Protein AF-A0A538GRZ5-F1 (afdb_monomer_lite)

Foldseek 3Di:
DLLLVQLVVLLVLLVCLQVCLVVVVDAPQQAFPPDGSVNSNVSSVVSNVVSVCSVVVVDDLVRLLVVLQVLLVVLVCRLVPDDRHDPVSNVSSVVSNVSSNVSSVVSVVVVVD

Radius of gyration: 14.18 Å; chains: 1; bounding box: 36×20×41 Å

pLDDT: mean 96.51, std 2.85, range [76.69, 98.62]

Sequence (113 aa):
MLLKLDAAFEIVLGAALVVTSAAGALDGADFPRPVGTVVLLVAGVALVLLGVAIWAGLIGIRQLAVGNAVSAIAGIVWLAGASGFSGAGVAVVAVAVVGLAGLAAAQAATLRA

Secondary structure (DSSP, 8-state):
-HHHHHHHHHHHHHHHHHHHHHTTSS-TTSS-TT--HHHHHHHHHHHHHHHHHHHTT-S-HHHHHHHHHHHHHHHHHHHHH-----HHHHHHHHHHHHHHHHHHHHHHHHTT-

Structure (mmCIF, N/CA/C/O backbone):
data_AF-A0A538GRZ5-F1
#
_entry.id   AF-A0A538GRZ5-F1
#
loop_
_atom_site.group_PDB
_atom_site.id
_atom_site.type_symbol
_atom_site.label_atom_id
_atom_site.label_alt_id
_atom_site.label_comp_id
_atom_site.label_asym_id
_atom_site.label_entity_id
_atom_site.label_seq_id
_atom_site.pdbx_PDB_ins_code
_atom_site.Cartn_x
_atom_site.Cartn_y
_atom_site.Cartn_z
_atom_site.occupancy
_atom_site.B_iso_or_equiv
_atom_site.auth_seq_id
_atom_site.auth_comp_id
_atom_site.auth_asym_id
_atom_site.auth_atom_id
_atom_site.pdbx_PDB_model_num
ATOM 1 N N . MET A 1 1 ? -15.594 6.205 9.730 1.00 84.88 1 MET A N 1
ATOM 2 C CA . MET A 1 1 ? -15.081 6.912 8.533 1.00 84.88 1 MET A CA 1
ATOM 3 C C . MET A 1 1 ? -13.635 6.532 8.228 1.00 84.88 1 MET A C 1
ATOM 5 O O . MET A 1 1 ? -13.389 6.102 7.112 1.00 84.88 1 MET A O 1
ATOM 9 N N . LEU A 1 2 ? -12.719 6.587 9.205 1.00 92.00 2 LEU A N 1
ATOM 10 C CA . LEU A 1 2 ? -11.298 6.252 9.007 1.00 92.00 2 LEU A CA 1
ATOM 11 C C . LEU A 1 2 ? -11.036 4.857 8.417 1.00 92.00 2 LEU A C 1
ATOM 13 O O . LEU A 1 2 ? -10.193 4.751 7.542 1.00 92.00 2 LEU A O 1
ATOM 17 N N . LEU A 1 3 ? -11.790 3.818 8.803 1.00 93.50 3 LEU A N 1
ATOM 18 C CA . LEU A 1 3 ? -11.630 2.487 8.189 1.00 93.50 3 LEU A CA 1
ATOM 19 C C . LEU A 1 3 ? -11.910 2.492 6.679 1.00 93.50 3 LEU A C 1
ATOM 21 O O . LEU A 1 3 ? -11.215 1.830 5.926 1.00 93.50 3 LEU A O 1
ATOM 25 N N . LYS A 1 4 ? -12.917 3.247 6.220 1.00 95.75 4 LYS A N 1
ATOM 26 C CA . LYS A 1 4 ? -13.230 3.336 4.784 1.00 95.75 4 LYS A CA 1
ATOM 27 C C . LYS A 1 4 ? -12.190 4.153 4.025 1.00 95.75 4 LYS A C 1
ATOM 29 O O . LYS A 1 4 ? -11.939 3.869 2.863 1.00 95.75 4 LYS A O 1
ATOM 34 N N . LEU A 1 5 ? -11.611 5.165 4.673 1.00 96.75 5 LEU A N 1
ATOM 35 C CA . LEU A 1 5 ? -10.514 5.939 4.096 1.00 96.75 5 LEU A CA 1
ATOM 36 C C . LEU A 1 5 ? -9.261 5.074 3.938 1.00 96.75 5 LEU A C 1
ATOM 38 O O . LEU A 1 5 ? -8.643 5.104 2.884 1.00 96.75 5 LEU A O 1
ATOM 42 N N . ASP A 1 6 ? -8.943 4.283 4.960 1.00 97.25 6 ASP A N 1
ATOM 43 C CA . ASP A 1 6 ? -7.856 3.306 4.931 1.00 97.25 6 ASP A CA 1
ATOM 44 C C . ASP A 1 6 ? -8.077 2.275 3.814 1.00 97.25 6 ASP A C 1
ATOM 46 O O . ASP A 1 6 ? -7.283 2.157 2.890 1.00 97.25 6 ASP A O 1
ATOM 50 N N . ALA A 1 7 ? -9.262 1.661 3.780 1.00 97.88 7 ALA A N 1
ATOM 51 C CA . ALA A 1 7 ? -9.647 0.752 2.707 1.00 97.88 7 ALA A CA 1
ATOM 52 C C . ALA A 1 7 ? -9.520 1.374 1.304 1.00 97.88 7 ALA A C 1
ATOM 54 O O . ALA A 1 7 ? -9.029 0.725 0.384 1.00 97.88 7 ALA A O 1
ATOM 55 N N . ALA A 1 8 ? -9.958 2.625 1.126 1.00 98.06 8 ALA A N 1
ATOM 56 C CA . ALA A 1 8 ? -9.827 3.333 -0.145 1.00 98.06 8 ALA A CA 1
ATOM 57 C C . ALA A 1 8 ? -8.360 3.563 -0.518 1.00 98.06 8 ALA A C 1
ATOM 59 O O . ALA A 1 8 ? -7.997 3.383 -1.677 1.00 98.06 8 ALA A O 1
ATOM 60 N N . PHE A 1 9 ? -7.528 3.949 0.450 1.00 98.25 9 PHE A N 1
ATOM 61 C CA . PHE A 1 9 ? -6.101 4.150 0.245 1.00 98.25 9 PHE A CA 1
ATOM 62 C C . PHE A 1 9 ? -5.422 2.858 -0.219 1.00 98.25 9 PHE A C 1
ATOM 64 O O . PHE A 1 9 ? -4.757 2.869 -1.253 1.00 98.25 9 PHE A O 1
ATOM 71 N N . GLU A 1 10 ? -5.675 1.742 0.468 1.00 98.12 10 GLU A N 1
ATOM 72 C CA . GLU A 1 10 ? -5.128 0.428 0.114 1.00 98.12 10 GLU A CA 1
ATOM 73 C C . GLU A 1 10 ? -5.579 -0.039 -1.276 1.00 9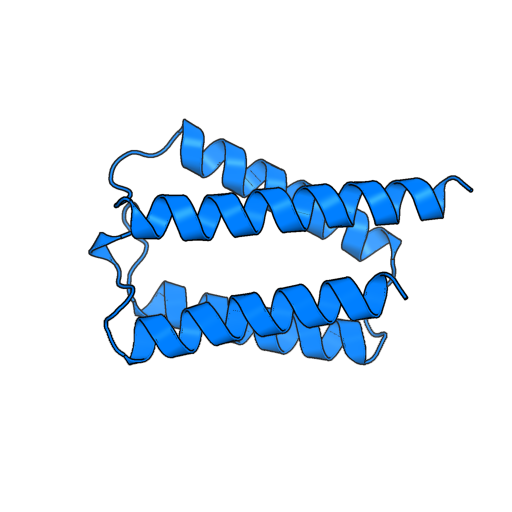8.12 10 GLU A C 1
ATOM 75 O O . GLU A 1 10 ? -4.768 -0.491 -2.086 1.00 98.12 10 GLU A O 1
ATOM 80 N N . ILE A 1 11 ? -6.864 0.142 -1.609 1.00 98.50 11 ILE A N 1
ATOM 81 C CA . ILE A 1 11 ? -7.394 -0.190 -2.940 1.00 98.50 11 ILE A CA 1
ATOM 82 C C . ILE A 1 11 ? -6.736 0.667 -4.020 1.00 98.50 11 ILE A C 1
ATOM 84 O O . ILE A 1 11 ? -6.343 0.136 -5.056 1.00 98.50 11 ILE A O 1
ATOM 88 N N . VAL A 1 12 ? -6.621 1.980 -3.809 1.00 98.50 12 VAL A N 1
ATOM 89 C CA . VAL A 1 12 ? -6.047 2.898 -4.801 1.00 98.50 12 VAL A CA 1
ATOM 90 C C . VAL A 1 12 ? -4.562 2.620 -5.000 1.00 98.50 12 VAL A C 1
ATOM 92 O O . VAL A 1 12 ? -4.122 2.512 -6.143 1.00 98.50 12 VAL A O 1
ATOM 95 N N . LEU A 1 13 ? -3.797 2.462 -3.918 1.00 97.94 13 LEU A N 1
ATOM 96 C CA . LEU A 1 13 ? -2.375 2.137 -3.989 1.00 97.94 13 LEU A CA 1
ATOM 97 C C . LEU A 1 13 ? -2.161 0.776 -4.663 1.00 97.94 13 LEU A C 1
ATOM 99 O O . LEU A 1 13 ? -1.346 0.659 -5.578 1.00 97.94 13 LEU A O 1
ATOM 103 N N . GLY A 1 14 ? -2.936 -0.233 -4.262 1.00 98.31 14 GLY A N 1
ATOM 104 C CA . GLY A 1 14 ? -2.881 -1.568 -4.841 1.00 98.31 14 GLY A CA 1
ATOM 105 C C . GLY A 1 14 ? -3.227 -1.590 -6.328 1.00 98.31 14 GLY A C 1
ATOM 106 O O . GLY A 1 14 ? -2.484 -2.152 -7.132 1.00 98.31 14 GLY A O 1
ATOM 107 N N . ALA A 1 15 ? -4.312 -0.921 -6.722 1.00 98.44 15 ALA A N 1
ATOM 108 C CA . ALA A 1 15 ? -4.713 -0.805 -8.120 1.00 98.44 15 ALA A CA 1
ATOM 109 C C . ALA A 1 15 ? -3.675 -0.035 -8.945 1.00 98.44 15 ALA A C 1
ATOM 111 O O . ALA A 1 15 ? -3.361 -0.447 -10.060 1.00 98.44 15 ALA A O 1
ATOM 112 N N . ALA A 1 16 ? -3.106 1.044 -8.397 1.00 97.81 16 ALA A N 1
ATOM 113 C CA . ALA A 1 16 ? -2.048 1.798 -9.057 1.00 97.81 16 ALA A CA 1
ATOM 114 C C . ALA A 1 16 ? -0.821 0.916 -9.320 1.00 97.81 16 ALA A C 1
ATOM 116 O O . ALA A 1 16 ? -0.337 0.900 -10.450 1.00 97.81 16 ALA A O 1
ATOM 117 N N . LEU A 1 17 ? -0.366 0.132 -8.334 1.00 97.56 17 LEU A N 1
ATOM 118 C CA . LEU A 1 17 ? 0.727 -0.831 -8.519 1.00 97.56 17 LEU A CA 1
ATOM 119 C C . LEU A 1 17 ? 0.405 -1.856 -9.611 1.00 97.56 17 LEU A C 1
ATOM 121 O O . LEU A 1 17 ? 1.210 -2.054 -10.515 1.00 97.56 17 LEU A O 1
ATOM 125 N N . VAL A 1 18 ? -0.784 -2.468 -9.583 1.00 98.25 18 VAL A N 1
ATOM 126 C CA . VAL A 1 18 ? -1.173 -3.460 -10.599 1.00 98.25 18 VAL A CA 1
ATOM 127 C C . VAL A 1 18 ? -1.188 -2.848 -11.997 1.00 98.25 18 VAL A C 1
ATOM 129 O O . VAL A 1 18 ? -0.588 -3.402 -12.915 1.00 98.25 18 VAL A O 1
ATOM 132 N N . VAL A 1 19 ? -1.860 -1.709 -12.170 1.00 98.06 19 VAL A N 1
ATOM 133 C CA . VAL A 1 19 ? -2.038 -1.076 -13.483 1.00 98.06 19 VAL A CA 1
ATOM 134 C C . VAL A 1 19 ? -0.707 -0.576 -14.031 1.00 98.06 19 VAL A C 1
ATOM 136 O O . VAL A 1 19 ? -0.384 -0.846 -15.186 1.00 98.06 19 VAL A O 1
ATOM 139 N N . THR A 1 20 ? 0.084 0.123 -13.214 1.00 97.12 20 THR A N 1
ATOM 140 C CA . THR A 1 20 ? 1.374 0.675 -13.655 1.00 97.12 20 THR A CA 1
ATOM 141 C C . THR A 1 20 ? 2.383 -0.426 -13.960 1.00 97.12 20 THR A C 1
ATOM 143 O O . THR A 1 20 ? 3.068 -0.337 -14.979 1.00 97.12 20 THR A O 1
ATOM 146 N N . SER A 1 21 ? 2.419 -1.505 -13.173 1.00 96.62 21 SER A N 1
ATOM 147 C CA . SER A 1 21 ? 3.293 -2.643 -13.458 1.00 96.62 21 SER A CA 1
ATOM 148 C C . SER A 1 21 ? 2.852 -3.481 -14.647 1.00 96.62 21 SER A C 1
ATOM 150 O O . SER A 1 21 ? 3.695 -3.878 -15.449 1.00 96.62 21 SER A O 1
ATOM 152 N N . ALA A 1 22 ? 1.551 -3.711 -14.828 1.00 95.62 22 ALA A N 1
ATOM 153 C CA . ALA A 1 22 ? 1.042 -4.411 -16.006 1.00 95.62 22 ALA A CA 1
ATOM 154 C C . ALA A 1 22 ? 1.266 -3.610 -17.301 1.00 95.62 22 ALA A C 1
ATOM 156 O O . ALA A 1 22 ? 1.499 -4.199 -18.355 1.00 95.62 22 ALA A O 1
ATOM 157 N N . ALA A 1 23 ? 1.227 -2.277 -17.222 1.00 96.38 23 ALA A N 1
ATOM 158 C CA . ALA A 1 23 ? 1.503 -1.383 -18.344 1.00 96.38 23 ALA A CA 1
ATOM 159 C C . ALA A 1 23 ? 3.006 -1.157 -18.607 1.00 96.38 23 ALA A C 1
ATOM 161 O O . ALA A 1 23 ? 3.350 -0.496 -19.584 1.00 96.38 23 ALA A O 1
ATOM 162 N N . GLY A 1 24 ? 3.898 -1.662 -17.744 1.00 94.25 24 GLY A N 1
ATOM 163 C CA . GLY A 1 24 ? 5.344 -1.427 -17.837 1.00 94.25 24 GLY A CA 1
ATOM 164 C C . GLY A 1 24 ? 5.778 0.001 -17.483 1.00 94.25 24 GLY A C 1
ATOM 165 O O . GLY A 1 24 ? 6.901 0.386 -17.784 1.00 94.25 24 GLY A O 1
ATOM 166 N N . ALA A 1 25 ? 4.901 0.792 -16.859 1.00 95.88 25 ALA A N 1
ATOM 167 C CA . ALA A 1 25 ? 5.224 2.130 -16.359 1.00 95.88 25 ALA A CA 1
ATOM 168 C C . ALA A 1 25 ? 5.967 2.096 -15.011 1.00 95.88 25 ALA A C 1
ATOM 170 O O . ALA A 1 25 ? 6.574 3.093 -14.630 1.00 95.88 25 ALA A O 1
ATOM 171 N N . LEU A 1 26 ? 5.877 0.971 -14.293 1.00 95.75 26 LEU A N 1
ATOM 172 C CA . LEU A 1 26 ? 6.592 0.702 -13.048 1.00 95.75 26 LEU A CA 1
ATOM 173 C C . LEU A 1 26 ? 7.097 -0.747 -13.056 1.00 95.75 26 LEU A C 1
ATOM 175 O O . LEU A 1 26 ? 6.289 -1.674 -13.117 1.00 95.75 26 LEU A O 1
ATOM 179 N N . ASP A 1 27 ? 8.400 -0.982 -12.964 1.00 95.25 27 ASP A N 1
ATOM 180 C CA . ASP A 1 27 ? 8.968 -2.329 -13.054 1.00 95.25 27 ASP A CA 1
ATOM 181 C C . ASP A 1 27 ? 10.037 -2.629 -11.989 1.00 95.25 27 ASP A C 1
ATOM 183 O O . ASP A 1 27 ? 10.254 -1.878 -11.040 1.00 95.25 27 ASP A O 1
ATOM 187 N N . GLY A 1 28 ? 10.673 -3.799 -12.094 1.00 93.12 28 GLY A N 1
ATOM 188 C CA . GLY A 1 28 ? 11.695 -4.226 -11.136 1.00 93.12 28 GLY A CA 1
ATOM 189 C C . GLY A 1 28 ? 12.977 -3.383 -11.136 1.00 93.12 28 GLY A C 1
ATOM 190 O O . GLY A 1 28 ? 13.767 -3.508 -10.207 1.00 93.12 28 GLY A O 1
ATOM 191 N N . ALA A 1 29 ? 13.217 -2.549 -12.149 1.00 95.81 29 ALA A N 1
ATOM 192 C CA . ALA A 1 29 ? 14.346 -1.622 -12.167 1.00 95.81 29 ALA A CA 1
ATOM 193 C C . ALA A 1 29 ? 14.081 -0.369 -11.318 1.00 95.81 29 ALA A C 1
ATOM 195 O O . ALA A 1 29 ? 15.029 0.327 -10.955 1.00 95.81 29 ALA A O 1
ATOM 196 N N . ASP A 1 30 ? 12.821 -0.097 -10.963 1.00 97.19 30 ASP A N 1
ATOM 197 C CA . ASP A 1 30 ? 12.458 1.029 -10.103 1.00 97.19 30 ASP A CA 1
ATOM 198 C C . ASP A 1 30 ? 12.745 0.779 -8.618 1.00 97.19 30 ASP A C 1
ATOM 200 O O . ASP A 1 30 ? 12.781 1.725 -7.826 1.00 97.19 30 ASP A O 1
ATOM 204 N N . PHE A 1 31 ? 12.974 -0.479 -8.232 1.00 97.06 31 PHE A N 1
ATOM 205 C CA . PHE A 1 31 ? 13.120 -0.902 -6.844 1.00 97.06 31 PHE A CA 1
ATOM 206 C C . PHE A 1 31 ? 14.423 -1.684 -6.614 1.00 97.06 31 PHE A C 1
ATOM 208 O O . PHE A 1 31 ? 14.908 -2.383 -7.505 1.00 97.06 31 PHE A O 1
ATOM 215 N N . PRO A 1 32 ? 14.983 -1.648 -5.390 1.00 95.75 32 PRO A N 1
ATOM 216 C CA . PRO A 1 32 ? 16.114 -2.490 -5.024 1.00 95.75 32 PRO A CA 1
ATOM 217 C C . PRO A 1 32 ? 15.816 -3.982 -5.223 1.00 95.75 32 PRO A C 1
ATOM 219 O O . PRO A 1 32 ? 14.734 -4.478 -4.890 1.00 95.75 32 PRO A O 1
ATOM 222 N N . ARG A 1 33 ? 16.810 -4.738 -5.705 1.00 92.69 33 ARG A N 1
ATOM 223 C CA . ARG A 1 33 ? 16.704 -6.202 -5.804 1.00 92.69 33 ARG A CA 1
ATOM 224 C C . ARG A 1 33 ? 16.395 -6.816 -4.426 1.00 92.69 33 ARG A C 1
ATOM 226 O O . ARG A 1 33 ? 16.952 -6.356 -3.430 1.00 92.69 33 ARG A O 1
ATOM 233 N N . PRO A 1 34 ? 15.572 -7.879 -4.358 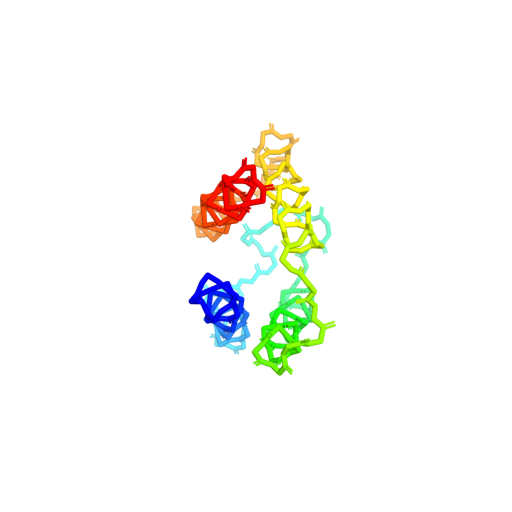1.00 90.62 34 PRO A N 1
ATOM 234 C CA . PRO A 1 34 ? 15.075 -8.696 -5.470 1.00 90.62 34 PRO A CA 1
ATOM 235 C C . PRO A 1 34 ? 13.681 -8.292 -5.988 1.00 90.62 34 PRO A C 1
ATOM 237 O O . PRO A 1 34 ? 12.996 -9.132 -6.571 1.00 90.62 34 PRO A O 1
ATOM 240 N N . VAL A 1 35 ? 13.223 -7.055 -5.770 1.00 94.31 35 VAL A N 1
ATOM 241 C CA . VAL A 1 35 ? 11.878 -6.642 -6.197 1.00 94.31 35 VAL A CA 1
ATOM 242 C C . VAL A 1 35 ? 11.787 -6.644 -7.722 1.00 94.31 35 VAL A C 1
ATOM 244 O O . VAL A 1 35 ? 12.387 -5.821 -8.400 1.00 94.31 35 VAL A O 1
ATOM 247 N N . GLY A 1 36 ? 11.048 -7.609 -8.264 1.00 94.38 36 GLY A N 1
ATOM 248 C CA . GLY A 1 36 ? 10.719 -7.691 -9.686 1.00 94.38 36 GLY A CA 1
ATOM 249 C C . GLY A 1 36 ? 9.255 -7.348 -9.950 1.00 94.38 36 GLY A C 1
ATOM 250 O O . GLY A 1 36 ? 8.446 -7.295 -9.025 1.00 94.38 36 GLY A O 1
ATOM 251 N N . THR A 1 37 ? 8.878 -7.217 -11.223 1.00 95.19 37 THR A N 1
ATOM 252 C CA . THR A 1 37 ? 7.499 -6.904 -11.646 1.00 95.19 37 THR A CA 1
ATOM 253 C C . THR A 1 37 ? 6.459 -7.860 -11.053 1.00 95.19 37 THR A C 1
ATOM 255 O O . THR A 1 37 ? 5.388 -7.430 -10.640 1.00 95.19 37 THR A O 1
ATOM 258 N N . VAL A 1 38 ? 6.782 -9.154 -10.931 1.00 96.19 38 VAL A N 1
ATOM 259 C CA . VAL A 1 38 ? 5.890 -10.140 -10.292 1.00 96.19 38 VAL A CA 1
ATOM 260 C C . VAL A 1 38 ? 5.620 -9.788 -8.827 1.00 96.19 38 VAL A C 1
ATOM 262 O O . VAL A 1 38 ? 4.481 -9.881 -8.381 1.00 96.19 38 VAL A O 1
ATOM 265 N N . VAL A 1 39 ? 6.641 -9.345 -8.087 1.00 96.31 39 VAL A N 1
ATOM 266 C CA . VAL A 1 39 ? 6.492 -8.932 -6.684 1.00 96.31 39 VAL A CA 1
ATOM 267 C C . VAL A 1 39 ? 5.587 -7.705 -6.587 1.00 96.31 39 VAL A C 1
ATOM 269 O O . VAL A 1 39 ? 4.711 -7.677 -5.727 1.00 96.31 39 VAL A O 1
ATOM 272 N N . LEU A 1 40 ? 5.738 -6.735 -7.496 1.00 95.81 40 LEU A N 1
ATOM 273 C CA . LEU A 1 40 ? 4.886 -5.541 -7.548 1.00 95.81 40 LEU A CA 1
ATOM 274 C C . LEU A 1 40 ? 3.421 -5.889 -7.827 1.00 95.81 40 LEU A C 1
ATOM 276 O O . LEU A 1 40 ? 2.533 -5.400 -7.133 1.00 95.81 40 LEU A O 1
ATOM 280 N N . LEU A 1 41 ? 3.164 -6.779 -8.789 1.00 97.25 41 LEU A N 1
ATOM 281 C CA . LEU A 1 41 ? 1.812 -7.241 -9.109 1.00 97.25 41 LEU A CA 1
ATOM 282 C C . LEU A 1 41 ? 1.172 -7.975 -7.926 1.00 97.25 41 LEU A C 1
ATOM 284 O O . LEU A 1 41 ? 0.029 -7.692 -7.573 1.00 97.25 41 LEU A O 1
ATOM 288 N N . VAL A 1 42 ? 1.910 -8.890 -7.289 1.00 97.88 42 VAL A N 1
ATOM 289 C CA . VAL A 1 42 ? 1.426 -9.632 -6.115 1.00 97.88 42 VAL A CA 1
ATOM 290 C C . VAL A 1 42 ? 1.135 -8.682 -4.957 1.00 97.88 42 VAL A C 1
ATOM 292 O O . VAL A 1 42 ? 0.073 -8.786 -4.345 1.00 97.88 42 VAL A O 1
ATOM 295 N N . ALA A 1 43 ? 2.033 -7.733 -4.682 1.00 96.62 43 ALA A N 1
ATOM 296 C CA . ALA A 1 43 ? 1.822 -6.717 -3.658 1.00 96.62 43 ALA A CA 1
ATOM 297 C C . ALA A 1 43 ? 0.583 -5.866 -3.969 1.00 96.62 43 ALA A C 1
ATOM 299 O O . ALA A 1 43 ? -0.278 -5.706 -3.111 1.00 96.62 43 ALA A O 1
ATOM 300 N N . GLY A 1 44 ? 0.438 -5.391 -5.209 1.00 98.00 44 GLY A N 1
ATOM 301 C CA . GLY A 1 44 ? -0.712 -4.595 -5.627 1.00 98.00 44 GLY A CA 1
ATOM 302 C C . GLY A 1 44 ? -2.043 -5.334 -5.459 1.00 98.00 44 GLY A C 1
ATOM 303 O O . GLY A 1 44 ? -2.979 -4.796 -4.869 1.00 98.00 44 GLY A O 1
ATOM 304 N N . VAL A 1 45 ? -2.119 -6.599 -5.886 1.00 98.50 45 VAL A N 1
ATOM 305 C CA . VAL A 1 45 ? -3.308 -7.444 -5.676 1.00 98.50 45 VAL A CA 1
ATOM 306 C C . VAL A 1 45 ? -3.580 -7.654 -4.187 1.00 98.50 45 VAL A C 1
ATOM 308 O O . VAL A 1 45 ? -4.729 -7.551 -3.757 1.00 98.50 45 VAL A O 1
ATOM 311 N N . ALA A 1 46 ? -2.544 -7.915 -3.387 1.00 98.25 46 ALA A N 1
ATOM 312 C CA . ALA A 1 46 ? -2.691 -8.098 -1.948 1.00 98.25 46 ALA A CA 1
ATOM 313 C C . ALA A 1 46 ? -3.259 -6.846 -1.261 1.00 98.25 46 ALA A C 1
ATOM 315 O O . ALA A 1 46 ? -4.149 -6.985 -0.426 1.00 98.25 46 ALA A O 1
ATOM 316 N N . LEU A 1 47 ? -2.819 -5.641 -1.643 1.00 98.06 47 LEU A N 1
ATOM 317 C CA . LEU A 1 47 ? -3.354 -4.381 -1.107 1.00 98.06 47 LEU A CA 1
ATOM 318 C C . LEU A 1 47 ? -4.815 -4.158 -1.518 1.00 98.06 47 LEU A C 1
ATOM 320 O O . LEU A 1 47 ? -5.631 -3.774 -0.684 1.00 98.06 47 LEU A O 1
ATOM 324 N N . VAL A 1 48 ? -5.194 -4.481 -2.761 1.00 98.62 48 VAL A N 1
ATOM 325 C CA . VAL A 1 48 ? -6.607 -4.420 -3.183 1.00 98.62 48 VAL A CA 1
ATOM 326 C C . VAL A 1 48 ? -7.467 -5.362 -2.339 1.00 98.62 48 VAL A C 1
ATOM 328 O O . VAL A 1 48 ? -8.510 -4.954 -1.829 1.00 98.62 48 VAL A O 1
ATOM 331 N N . LEU A 1 49 ? -7.031 -6.611 -2.153 1.00 98.50 49 LEU A N 1
ATOM 332 C CA . LEU A 1 49 ? -7.749 -7.587 -1.329 1.00 98.50 49 LEU A CA 1
ATOM 333 C C . LEU A 1 49 ? -7.818 -7.155 0.139 1.00 98.50 49 LEU A C 1
ATOM 335 O O . LEU A 1 49 ? -8.872 -7.287 0.766 1.00 98.50 49 LEU A O 1
ATOM 339 N N . LEU A 1 50 ? -6.725 -6.605 0.672 1.00 97.62 50 LEU A N 1
ATOM 340 C CA . LEU A 1 50 ? -6.682 -6.037 2.012 1.00 97.62 50 LEU A CA 1
ATOM 341 C C . LEU A 1 50 ? -7.706 -4.911 2.140 1.00 97.62 50 LEU A C 1
ATOM 343 O O . LEU A 1 50 ? -8.557 -4.965 3.022 1.00 97.62 50 LEU A O 1
ATOM 347 N N . GLY A 1 51 ? -7.702 -3.942 1.228 1.00 97.81 51 GLY A N 1
ATOM 348 C CA . GLY A 1 51 ? -8.654 -2.842 1.249 1.00 97.81 51 GLY A CA 1
ATOM 349 C C . GLY A 1 51 ? -10.110 -3.307 1.134 1.00 97.81 51 GLY A C 1
ATOM 350 O O . GLY A 1 51 ? -10.964 -2.801 1.857 1.00 97.81 51 GLY A O 1
ATOM 351 N N . VAL A 1 52 ? -10.407 -4.345 0.341 1.00 98.19 52 VAL A N 1
ATOM 352 C CA . VAL A 1 52 ? -11.740 -4.983 0.322 1.00 98.19 52 VAL A CA 1
ATOM 353 C C . VAL A 1 52 ? -12.095 -5.590 1.685 1.00 98.19 52 VAL A C 1
ATOM 355 O O . VAL A 1 52 ? -13.206 -5.378 2.177 1.00 98.19 52 VAL A O 1
ATOM 358 N N . ALA A 1 53 ? -11.167 -6.297 2.334 1.00 97.88 53 ALA A N 1
ATOM 359 C CA . ALA A 1 53 ? -11.384 -6.870 3.663 1.00 97.88 53 ALA A CA 1
ATOM 360 C C . ALA A 1 53 ? -11.617 -5.788 4.736 1.00 97.88 53 ALA A C 1
ATOM 362 O O . ALA A 1 53 ? -12.508 -5.931 5.579 1.00 97.88 53 ALA A O 1
ATOM 363 N N . ILE A 1 54 ? -10.870 -4.679 4.679 1.00 97.56 54 ILE A N 1
ATOM 364 C CA . ILE A 1 54 ? -11.069 -3.514 5.553 1.00 97.56 54 ILE A CA 1
ATOM 365 C C . ILE A 1 54 ? -12.448 -2.900 5.305 1.00 97.56 54 ILE A C 1
ATOM 367 O O . ILE A 1 54 ? -13.186 -2.629 6.253 1.00 97.56 54 ILE A O 1
ATOM 371 N N . TRP A 1 55 ? -12.824 -2.712 4.037 1.00 97.00 55 TRP A N 1
ATOM 372 C CA . TRP A 1 55 ? -14.115 -2.138 3.657 1.00 97.00 55 TRP A CA 1
ATOM 373 C C . TRP A 1 55 ? -15.291 -2.983 4.153 1.00 97.00 55 TRP A C 1
ATOM 375 O O . TRP A 1 55 ? -16.306 -2.441 4.594 1.00 97.00 55 TRP A O 1
ATOM 385 N N . ALA A 1 56 ? -15.135 -4.307 4.120 1.00 96.81 56 ALA A N 1
ATOM 386 C CA . ALA A 1 56 ? -16.091 -5.273 4.648 1.00 96.81 56 ALA A CA 1
ATOM 387 C C . ALA A 1 56 ? -16.134 -5.325 6.190 1.00 96.81 56 ALA A C 1
ATOM 389 O O . ALA A 1 56 ? -16.970 -6.027 6.752 1.00 96.81 56 ALA A O 1
ATOM 390 N N . GLY A 1 57 ? -15.266 -4.582 6.886 1.00 94.88 57 GLY A N 1
ATOM 391 C CA . GLY A 1 57 ? -15.233 -4.523 8.348 1.00 94.88 57 GLY A CA 1
ATOM 392 C C . GLY A 1 57 ? -14.574 -5.735 9.008 1.00 94.88 57 GLY A C 1
ATOM 393 O O . GLY A 1 57 ? -14.784 -5.963 10.196 1.00 94.88 57 GLY A O 1
ATOM 394 N N . LEU A 1 58 ? -13.775 -6.507 8.263 1.00 96.81 58 LEU A N 1
ATOM 395 C CA . LEU A 1 58 ? -13.112 -7.713 8.776 1.00 96.81 58 LEU A CA 1
ATOM 396 C C . LEU A 1 58 ? -11.895 -7.402 9.658 1.00 96.81 58 LEU A C 1
ATOM 398 O O . LEU A 1 58 ? -11.395 -8.281 10.357 1.00 96.81 58 LEU A O 1
ATOM 402 N N . ILE A 1 59 ? -11.407 -6.158 9.627 1.00 95.56 59 ILE A N 1
ATOM 403 C CA . ILE A 1 59 ? -10.212 -5.721 10.350 1.00 95.56 59 ILE A CA 1
ATOM 404 C C . ILE A 1 59 ? -10.575 -4.545 11.258 1.00 95.56 59 ILE A C 1
ATOM 406 O O . ILE A 1 59 ? -11.118 -3.533 10.816 1.00 95.56 59 ILE A O 1
ATOM 410 N N . GLY A 1 60 ? -10.276 -4.686 12.550 1.00 94.81 60 GLY A N 1
ATOM 411 C CA . GLY A 1 60 ? -10.548 -3.660 13.553 1.00 94.81 60 GLY A CA 1
ATOM 412 C C . GLY A 1 60 ? -9.571 -2.482 13.494 1.00 94.81 60 GLY A C 1
ATOM 413 O O . GLY A 1 60 ? -8.421 -2.610 13.079 1.00 94.81 60 GLY A O 1
ATOM 414 N N . ILE A 1 61 ? -10.012 -1.320 13.985 1.00 95.62 61 ILE A N 1
ATOM 415 C CA . ILE A 1 61 ? -9.234 -0.068 13.944 1.00 95.62 61 ILE A CA 1
ATOM 416 C C . ILE A 1 61 ? -7.877 -0.157 14.666 1.00 95.62 61 ILE A C 1
ATOM 418 O O . ILE A 1 61 ? -6.921 0.491 14.253 1.00 95.62 61 ILE A O 1
ATOM 422 N N . ARG A 1 62 ? -7.761 -0.979 15.720 1.00 96.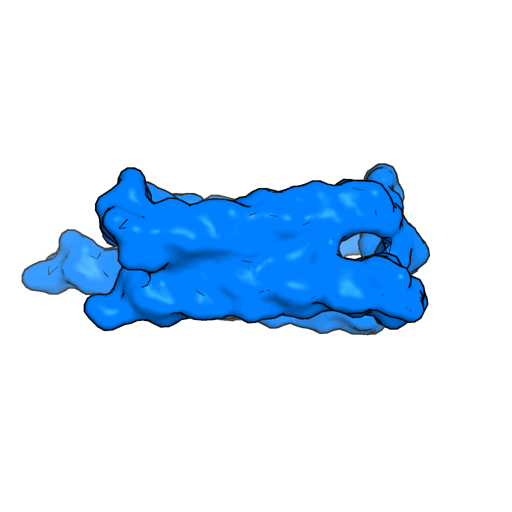50 62 ARG A N 1
ATOM 423 C CA . ARG A 1 62 ? -6.490 -1.200 16.431 1.00 96.50 62 ARG A CA 1
ATOM 424 C C . ARG A 1 62 ? -5.492 -1.964 15.573 1.00 96.50 62 ARG A C 1
ATOM 426 O O . ARG A 1 62 ? -4.326 -1.587 15.535 1.00 96.50 62 ARG A O 1
ATOM 433 N N . GLN A 1 63 ? -5.948 -3.015 14.898 1.00 96.88 63 GLN A N 1
ATOM 434 C CA . GLN A 1 63 ? -5.122 -3.798 13.987 1.00 96.88 63 GLN A CA 1
ATOM 435 C C . GLN A 1 63 ? -4.628 -2.929 12.828 1.00 96.88 63 GLN A C 1
ATOM 437 O O . GLN A 1 63 ? -3.447 -2.990 12.505 1.00 96.88 63 GLN A O 1
ATOM 442 N N . LEU A 1 64 ? -5.492 -2.069 12.279 1.00 96.06 64 LEU A N 1
ATOM 443 C CA . LEU A 1 64 ? -5.110 -1.119 11.232 1.00 96.06 64 LEU A CA 1
ATOM 444 C C . LEU A 1 64 ? -4.072 -0.108 11.710 1.00 96.06 64 LEU A C 1
ATOM 446 O O . LEU A 1 64 ? -3.041 0.044 11.067 1.00 96.06 64 LEU A O 1
ATOM 450 N N . ALA A 1 65 ? -4.283 0.510 12.877 1.00 97.38 65 ALA A N 1
ATOM 451 C CA . ALA A 1 65 ? -3.335 1.482 13.421 1.00 97.38 65 ALA A CA 1
ATOM 452 C C . ALA A 1 65 ? -1.923 0.892 13.557 1.00 97.38 65 ALA A C 1
ATOM 454 O O . ALA A 1 65 ? -0.935 1.536 13.210 1.00 97.38 65 ALA A O 1
ATOM 455 N N . VAL A 1 66 ? -1.834 -0.348 14.049 1.00 97.94 66 VAL A N 1
ATOM 456 C CA . VAL A 1 66 ? -0.560 -1.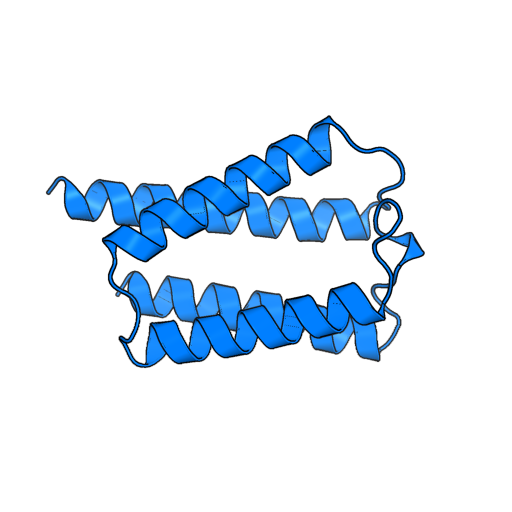062 14.194 1.00 97.94 66 VAL A CA 1
ATOM 457 C C . VAL A 1 66 ? 0.010 -1.448 12.832 1.00 97.94 66 VAL A C 1
ATOM 459 O O . VAL A 1 66 ? 1.183 -1.185 12.584 1.00 97.94 66 VAL A O 1
ATOM 462 N N . GLY A 1 67 ? -0.800 -2.040 11.951 1.00 97.44 67 GLY A N 1
ATOM 463 C CA . GLY A 1 67 ? -0.369 -2.460 10.617 1.00 97.44 67 GLY A CA 1
ATOM 464 C C . GLY A 1 67 ? 0.186 -1.294 9.805 1.00 97.44 67 GLY A C 1
ATOM 465 O O . GLY A 1 67 ? 1.313 -1.364 9.324 1.00 97.44 67 GLY A O 1
ATOM 466 N N . ASN A 1 68 ? -0.546 -0.184 9.760 1.00 98.25 68 ASN A N 1
ATOM 467 C CA . ASN A 1 68 ? -0.142 1.022 9.048 1.00 98.25 68 ASN A CA 1
ATOM 468 C C . ASN A 1 68 ? 1.145 1.621 9.624 1.00 98.25 68 ASN A C 1
ATOM 470 O O . ASN A 1 68 ? 2.051 1.971 8.871 1.00 98.25 68 ASN A O 1
ATOM 474 N N . ALA A 1 69 ? 1.281 1.681 10.954 1.00 98.31 69 ALA A N 1
ATOM 475 C CA . ALA A 1 69 ? 2.503 2.172 11.590 1.00 98.31 69 ALA A CA 1
ATOM 476 C C . ALA A 1 69 ? 3.716 1.291 11.257 1.00 98.31 69 ALA A C 1
ATOM 478 O O . ALA A 1 69 ? 4.772 1.807 10.896 1.00 98.31 69 ALA A O 1
ATOM 479 N N . VAL A 1 70 ? 3.566 -0.033 11.355 1.00 98.50 70 VAL A N 1
ATOM 480 C CA . VAL A 1 70 ? 4.638 -0.989 11.053 1.00 98.50 70 VAL A CA 1
ATOM 481 C C . VAL A 1 70 ? 5.040 -0.903 9.583 1.00 98.50 70 VAL A C 1
ATOM 483 O O . VAL A 1 70 ? 6.231 -0.800 9.292 1.00 98.50 70 VAL A O 1
ATOM 486 N N . SER A 1 71 ? 4.075 -0.875 8.663 1.00 97.88 71 SER A N 1
ATOM 487 C CA . SER A 1 71 ? 4.334 -0.744 7.226 1.00 97.88 71 SER A CA 1
ATOM 488 C C . SER A 1 71 ? 5.002 0.590 6.880 1.00 97.88 71 SER A C 1
ATOM 490 O O . SER A 1 71 ? 5.950 0.612 6.096 1.00 97.88 71 SER A O 1
ATOM 492 N N . ALA A 1 72 ? 4.587 1.697 7.508 1.00 98.38 72 ALA A N 1
ATOM 493 C CA . ALA A 1 72 ? 5.237 2.993 7.328 1.00 98.38 72 ALA A CA 1
ATOM 494 C C . ALA A 1 72 ? 6.692 2.976 7.820 1.00 98.38 72 ALA A C 1
ATOM 496 O O . ALA A 1 72 ? 7.588 3.421 7.105 1.00 98.38 72 ALA A O 1
ATOM 497 N N . ILE A 1 73 ? 6.952 2.416 9.006 1.00 98.62 73 ILE A N 1
ATOM 498 C CA . ILE A 1 73 ? 8.313 2.268 9.544 1.00 98.62 73 ILE A CA 1
ATOM 499 C C . ILE A 1 73 ? 9.163 1.399 8.616 1.00 98.62 73 ILE A C 1
ATOM 501 O O . ILE A 1 73 ? 10.291 1.773 8.300 1.00 98.62 73 ILE A O 1
ATOM 505 N N . ALA A 1 74 ? 8.627 0.273 8.140 1.00 97.81 74 ALA A N 1
ATOM 506 C CA . ALA A 1 74 ? 9.320 -0.597 7.198 1.00 97.81 74 ALA A CA 1
ATOM 507 C C . ALA A 1 74 ? 9.675 0.148 5.902 1.00 97.81 74 ALA A C 1
ATOM 509 O O . ALA A 1 74 ? 10.810 0.052 5.438 1.00 97.81 74 ALA A O 1
ATOM 510 N N . GLY A 1 75 ? 8.752 0.948 5.358 1.00 98.00 75 GLY A N 1
ATOM 511 C CA . GLY A 1 75 ? 9.009 1.778 4.182 1.00 98.00 75 GLY A CA 1
ATOM 512 C C . GLY A 1 75 ? 10.075 2.854 4.419 1.00 98.00 75 GLY A C 1
ATOM 513 O O . GLY A 1 75 ? 10.938 3.045 3.567 1.00 98.00 75 GLY A O 1
ATOM 514 N N . ILE A 1 76 ? 10.086 3.503 5.591 1.00 98.38 76 ILE A N 1
ATOM 515 C CA . ILE A 1 76 ? 11.135 4.468 5.975 1.00 98.38 76 ILE A CA 1
ATOM 516 C C . ILE A 1 76 ? 12.499 3.780 6.048 1.00 98.38 76 ILE A C 1
ATOM 518 O O . ILE A 1 76 ? 13.469 4.268 5.470 1.00 98.38 76 ILE A O 1
ATOM 522 N N . VAL A 1 77 ? 12.576 2.642 6.743 1.00 98.38 77 VAL A N 1
ATOM 523 C CA . VAL A 1 77 ? 13.814 1.859 6.867 1.00 98.38 77 VAL A CA 1
ATOM 524 C C . VAL A 1 77 ? 14.301 1.413 5.492 1.00 98.38 77 VAL A C 1
ATOM 526 O O . VAL A 1 77 ? 15.496 1.486 5.218 1.00 98.38 77 VAL A O 1
ATOM 529 N N . TRP A 1 78 ? 13.392 1.001 4.609 1.00 97.38 78 TRP A N 1
ATOM 530 C CA . TRP A 1 78 ? 13.748 0.577 3.262 1.00 97.38 78 TRP A CA 1
ATOM 531 C C . TRP A 1 78 ? 14.290 1.733 2.414 1.00 97.38 78 TRP A C 1
ATOM 533 O O . TRP A 1 78 ? 15.354 1.586 1.816 1.00 97.38 78 TRP A O 1
ATOM 543 N N . LEU A 1 79 ? 13.629 2.897 2.427 1.00 97.50 79 LEU A N 1
ATOM 544 C CA . LEU A 1 79 ? 14.097 4.104 1.734 1.00 97.50 79 LEU A CA 1
ATOM 545 C C . LEU A 1 79 ? 15.455 4.595 2.253 1.00 97.50 79 LEU A C 1
ATOM 547 O O . LEU A 1 79 ? 16.271 5.073 1.472 1.00 97.50 79 LEU A O 1
ATOM 551 N N . ALA A 1 80 ? 15.702 4.489 3.560 1.00 97.19 80 ALA A N 1
ATOM 552 C CA . ALA A 1 80 ? 16.954 4.934 4.167 1.00 97.19 80 ALA A CA 1
ATOM 553 C C . ALA A 1 80 ? 18.103 3.927 3.993 1.00 97.19 80 ALA A C 1
ATOM 555 O O . ALA A 1 80 ? 19.266 4.323 3.933 1.00 97.19 80 ALA A O 1
ATOM 556 N N . GLY A 1 81 ? 17.789 2.630 3.970 1.00 96.50 81 GLY A N 1
ATOM 557 C CA . GLY A 1 81 ? 18.775 1.551 4.031 1.00 96.50 81 GLY A CA 1
ATOM 558 C C . GLY A 1 81 ? 19.114 0.900 2.693 1.00 96.50 81 GLY A C 1
ATOM 559 O O . GLY A 1 81 ? 20.155 0.251 2.596 1.00 96.50 81 GLY A O 1
ATOM 560 N N . ALA A 1 82 ? 18.269 1.040 1.668 1.00 96.00 82 ALA A N 1
ATOM 561 C CA . ALA A 1 82 ? 18.493 0.415 0.369 1.00 96.00 82 ALA A CA 1
ATOM 562 C C . ALA A 1 82 ? 18.881 1.431 -0.709 1.00 96.00 82 ALA A C 1
ATOM 564 O O . ALA A 1 82 ? 18.359 2.540 -0.786 1.00 96.00 82 ALA A O 1
ATOM 565 N N . SER A 1 83 ? 19.787 1.010 -1.586 1.00 93.56 83 SER A N 1
ATOM 566 C CA . SER A 1 83 ? 20.161 1.729 -2.800 1.00 93.56 83 SER A CA 1
ATOM 567 C C . SER A 1 83 ? 19.545 1.065 -4.033 1.00 93.56 83 SER A C 1
ATOM 569 O O . SER A 1 83 ? 19.172 -0.109 -4.005 1.00 93.56 83 SER A O 1
ATOM 571 N N . GLY A 1 84 ? 19.445 1.816 -5.131 1.00 94.69 84 GLY A N 1
ATOM 572 C CA . GLY A 1 84 ? 18.939 1.299 -6.407 1.00 94.69 84 GLY A CA 1
ATOM 573 C C . GLY A 1 84 ? 17.457 1.559 -6.674 1.00 94.69 84 GLY A C 1
ATOM 574 O O . GLY A 1 84 ? 16.923 0.987 -7.614 1.00 94.69 84 GLY A O 1
ATOM 575 N N . PHE A 1 85 ? 16.799 2.421 -5.896 1.00 97.12 85 PHE A N 1
ATOM 576 C CA . PHE A 1 85 ? 15.514 2.974 -6.319 1.00 97.12 85 PHE A CA 1
ATOM 577 C C . PHE A 1 85 ? 15.689 3.916 -7.514 1.00 97.12 85 PHE A C 1
ATOM 579 O O . PHE A 1 85 ? 16.631 4.713 -7.552 1.00 97.12 85 PHE A O 1
ATOM 586 N N . SER A 1 86 ? 14.729 3.897 -8.436 1.00 97.38 86 SER A N 1
ATOM 587 C CA . SER A 1 86 ? 14.520 5.013 -9.359 1.00 97.38 86 SER A CA 1
ATOM 588 C C . SER A 1 86 ? 13.744 6.144 -8.670 1.00 97.38 86 SER A C 1
ATOM 590 O O . SER A 1 86 ? 13.204 5.981 -7.573 1.00 97.38 86 SER A O 1
ATOM 592 N N . GLY A 1 87 ? 13.615 7.297 -9.334 1.00 97.69 87 GLY A N 1
ATOM 593 C CA . GLY A 1 87 ? 12.744 8.372 -8.846 1.00 97.69 87 GLY A CA 1
ATOM 594 C C . GLY A 1 87 ? 11.274 7.947 -8.715 1.00 97.69 87 GLY A C 1
ATOM 595 O O . GLY A 1 87 ? 10.607 8.348 -7.762 1.00 97.69 87 GLY A O 1
ATOM 596 N N . ALA A 1 88 ? 10.782 7.097 -9.625 1.00 96.62 88 ALA A N 1
ATOM 597 C CA . ALA A 1 88 ? 9.419 6.571 -9.573 1.00 96.62 88 ALA A CA 1
ATOM 598 C C . ALA A 1 88 ? 9.233 5.614 -8.386 1.00 96.62 88 ALA A C 1
ATOM 600 O O . ALA A 1 88 ? 8.272 5.757 -7.629 1.00 96.62 88 ALA A O 1
ATOM 601 N N . GLY A 1 89 ? 10.192 4.708 -8.163 1.00 96.81 89 GLY A N 1
ATOM 602 C CA . GLY A 1 89 ? 10.177 3.805 -7.013 1.00 96.81 89 GLY A CA 1
ATOM 603 C C . GLY A 1 89 ? 10.207 4.550 -5.677 1.00 96.81 89 GLY A C 1
ATOM 604 O O . GLY A 1 89 ? 9.402 4.252 -4.792 1.00 96.81 89 GLY A O 1
ATOM 605 N N . VAL A 1 90 ? 11.057 5.581 -5.549 1.00 98.12 90 VAL A N 1
ATOM 606 C CA . VAL A 1 90 ? 11.065 6.454 -4.359 1.00 98.12 90 VAL A CA 1
ATOM 607 C C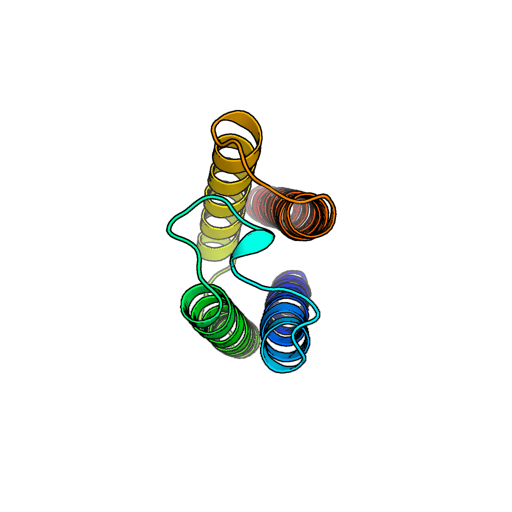 . VAL A 1 90 ? 9.703 7.114 -4.164 1.00 98.12 90 VAL A C 1
ATOM 609 O O . VAL A 1 90 ? 9.180 7.091 -3.053 1.00 98.12 90 VAL A O 1
ATOM 612 N N . ALA A 1 91 ? 9.115 7.686 -5.219 1.00 97.94 91 ALA A N 1
ATOM 613 C CA . ALA A 1 91 ? 7.834 8.379 -5.122 1.00 97.94 91 ALA A CA 1
ATOM 614 C C . ALA A 1 91 ? 6.712 7.450 -4.634 1.00 97.94 91 ALA A C 1
ATOM 616 O O . ALA A 1 91 ? 5.968 7.818 -3.725 1.00 97.94 91 ALA A O 1
ATOM 617 N N . VAL A 1 92 ? 6.625 6.233 -5.179 1.00 97.31 92 VAL A N 1
ATOM 618 C CA . VAL A 1 92 ? 5.624 5.234 -4.774 1.00 97.31 92 VAL A CA 1
ATOM 619 C C . VAL A 1 92 ? 5.774 4.869 -3.297 1.00 97.31 92 VAL A C 1
ATOM 621 O O . VAL A 1 92 ? 4.799 4.945 -2.546 1.00 97.31 92 VAL A O 1
ATOM 624 N N . VAL A 1 93 ? 6.986 4.522 -2.848 1.00 97.69 93 VAL A N 1
ATOM 625 C CA . VAL A 1 93 ? 7.209 4.135 -1.444 1.00 97.69 93 VAL A CA 1
ATOM 626 C C . VAL A 1 93 ? 7.005 5.323 -0.507 1.00 97.69 93 VAL A C 1
ATOM 628 O O . VAL A 1 93 ? 6.394 5.163 0.545 1.00 97.69 93 VAL A O 1
ATOM 631 N N . ALA A 1 94 ? 7.448 6.525 -0.880 1.00 98.06 94 ALA A N 1
ATOM 632 C CA . ALA A 1 94 ? 7.269 7.722 -0.063 1.00 98.06 94 ALA A CA 1
ATOM 633 C C . ALA A 1 94 ? 5.784 8.075 0.120 1.00 98.06 94 ALA A C 1
ATOM 635 O O . ALA A 1 94 ? 5.359 8.368 1.237 1.00 98.06 94 ALA A O 1
ATOM 636 N N . VAL A 1 95 ? 4.979 7.996 -0.946 1.00 98.12 95 VAL A N 1
ATOM 637 C CA . VAL A 1 95 ? 3.523 8.199 -0.863 1.00 98.12 95 VAL A CA 1
ATOM 638 C C . VAL A 1 95 ? 2.877 7.148 0.037 1.00 98.12 95 VAL A C 1
ATOM 640 O O . VAL A 1 95 ? 2.079 7.509 0.904 1.00 98.12 95 VAL A O 1
ATOM 643 N N . ALA A 1 96 ? 3.253 5.873 -0.117 1.00 98.06 96 ALA A N 1
ATOM 644 C CA . ALA A 1 96 ? 2.774 4.799 0.748 1.00 98.06 96 ALA A CA 1
ATOM 645 C C . ALA A 1 96 ? 3.104 5.082 2.224 1.00 98.06 96 ALA A C 1
ATOM 647 O O . ALA A 1 96 ? 2.216 5.085 3.070 1.00 98.06 96 ALA A O 1
ATOM 648 N N . VAL A 1 97 ? 4.362 5.414 2.525 1.00 98.44 97 VAL A N 1
ATOM 649 C CA . VAL A 1 97 ? 4.835 5.742 3.878 1.00 98.44 97 VAL A CA 1
ATOM 650 C C . VAL A 1 97 ? 4.048 6.895 4.492 1.00 98.44 97 VAL A C 1
ATOM 652 O O . VAL A 1 97 ? 3.576 6.775 5.621 1.00 98.44 97 VAL A O 1
ATOM 655 N N . VAL A 1 98 ? 3.898 8.009 3.771 1.00 98.38 98 VAL A N 1
ATOM 656 C CA . VAL A 1 98 ? 3.201 9.196 4.287 1.00 98.38 98 VAL A CA 1
ATOM 657 C C . VAL A 1 98 ? 1.725 8.894 4.536 1.00 98.38 98 VAL A C 1
ATOM 659 O O . VAL A 1 98 ? 1.201 9.253 5.592 1.00 98.38 98 VAL A O 1
ATOM 662 N N . GLY A 1 99 ? 1.064 8.205 3.601 1.00 98.06 99 GLY A N 1
ATOM 663 C CA . GLY A 1 99 ? -0.337 7.812 3.744 1.00 98.06 99 GLY A CA 1
ATOM 664 C C . GLY A 1 99 ? -0.558 6.892 4.944 1.00 98.06 99 GLY A C 1
ATOM 665 O O . GLY A 1 99 ? -1.384 7.193 5.807 1.00 98.06 99 GLY A O 1
ATOM 666 N N . LEU A 1 100 ? 0.240 5.828 5.053 1.00 98.19 100 LEU A N 1
ATOM 667 C CA . LEU A 1 100 ? 0.162 4.858 6.146 1.00 98.19 100 LEU A CA 1
ATOM 668 C C . LEU A 1 100 ? 0.480 5.496 7.503 1.00 98.19 100 LEU A C 1
ATOM 670 O O . LEU A 1 100 ? -0.253 5.286 8.467 1.00 98.19 100 LEU A O 1
ATOM 674 N N . ALA A 1 101 ? 1.518 6.331 7.595 1.00 98.19 101 ALA A N 1
ATOM 675 C CA . ALA A 1 101 ? 1.851 7.034 8.833 1.00 98.19 101 ALA A CA 1
ATOM 676 C C . ALA A 1 101 ? 0.719 7.978 9.276 1.00 98.19 101 ALA A C 1
ATOM 678 O O . ALA A 1 101 ? 0.361 8.010 10.457 1.00 98.19 101 ALA A O 1
ATOM 679 N N . GLY A 1 102 ? 0.123 8.716 8.332 1.00 98.12 102 GLY A N 1
ATOM 680 C CA . GLY A 1 102 ? -1.015 9.595 8.598 1.00 98.12 102 GLY A CA 1
ATOM 681 C C . GLY A 1 102 ? -2.251 8.830 9.078 1.00 98.12 102 GLY A C 1
ATOM 682 O O . GLY A 1 102 ? -2.866 9.211 10.079 1.00 98.12 102 GLY A O 1
ATOM 683 N N . LEU A 1 103 ? -2.587 7.720 8.413 1.00 97.62 103 LEU A N 1
ATOM 684 C CA . LEU A 1 103 ? -3.694 6.841 8.803 1.00 97.62 103 LEU A CA 1
ATOM 685 C C . LEU A 1 103 ? -3.463 6.229 10.185 1.00 97.62 103 LEU A C 1
ATOM 687 O O . LEU A 1 103 ? -4.345 6.318 11.041 1.00 97.62 103 LEU A O 1
ATOM 691 N N . ALA A 1 104 ? -2.267 5.698 10.440 1.00 97.69 104 ALA A N 1
ATOM 692 C CA . ALA A 1 104 ? -1.894 5.137 11.732 1.00 97.69 104 ALA A CA 1
ATOM 693 C C . ALA A 1 104 ? -2.050 6.161 12.863 1.00 97.69 104 ALA A C 1
ATOM 695 O O . ALA A 1 104 ? -2.646 5.859 13.898 1.00 97.69 104 ALA A O 1
ATOM 696 N N . ALA A 1 105 ? -1.565 7.390 12.656 1.00 97.38 105 ALA A N 1
ATOM 697 C CA . ALA A 1 105 ? -1.682 8.466 13.632 1.00 97.38 105 ALA A CA 1
ATOM 698 C C . ALA A 1 105 ? -3.151 8.822 13.917 1.00 97.38 105 ALA A C 1
ATOM 700 O O . ALA A 1 105 ? -3.547 8.913 15.081 1.00 97.38 105 ALA A O 1
ATOM 701 N N . ALA A 1 106 ? -3.980 8.960 12.877 1.00 97.25 106 ALA A N 1
ATOM 702 C CA . ALA A 1 106 ? -5.403 9.264 13.023 1.00 97.25 106 ALA A CA 1
ATOM 703 C C . ALA A 1 106 ? -6.180 8.138 13.733 1.00 97.25 106 ALA A C 1
ATOM 705 O O . ALA A 1 106 ? -7.028 8.391 14.596 1.00 97.25 106 ALA A O 1
ATOM 706 N N . GLN A 1 107 ? -5.876 6.880 13.410 1.00 97.19 107 GLN A N 1
ATOM 707 C CA . GLN A 1 107 ? -6.493 5.711 14.038 1.00 97.19 107 GLN A CA 1
ATOM 708 C C . GLN A 1 107 ? -6.065 5.571 15.503 1.00 97.19 107 GLN A C 1
ATOM 710 O O . GLN A 1 107 ? -6.906 5.340 16.373 1.00 97.19 107 GLN A O 1
ATOM 715 N N . ALA A 1 108 ? -4.779 5.777 15.799 1.00 95.38 108 ALA A N 1
ATOM 716 C CA . ALA A 1 108 ? -4.259 5.771 17.162 1.00 95.38 108 ALA A CA 1
ATOM 717 C C . ALA A 1 108 ? -4.848 6.907 18.011 1.00 95.38 108 ALA A C 1
ATOM 719 O O . ALA A 1 108 ?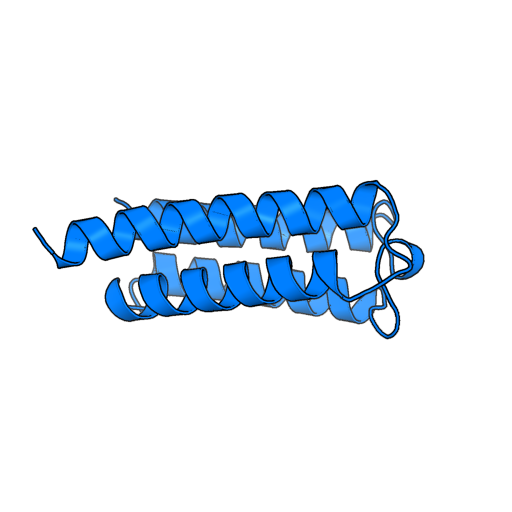 -5.172 6.683 19.175 1.00 95.38 108 ALA A O 1
ATOM 720 N N . ALA A 1 109 ? -5.029 8.101 17.438 1.00 95.50 109 ALA A N 1
ATOM 721 C CA . ALA A 1 109 ? -5.699 9.212 18.110 1.00 95.50 109 ALA A CA 1
ATOM 722 C C . ALA A 1 109 ? -7.159 8.870 18.447 1.00 95.50 109 ALA A C 1
ATOM 724 O O . ALA A 1 109 ? -7.597 9.101 19.569 1.00 95.50 109 ALA A O 1
ATOM 725 N N . THR A 1 110 ? -7.879 8.237 17.515 1.00 94.44 110 THR A N 1
ATOM 726 C CA . THR A 1 110 ? -9.271 7.798 17.725 1.00 94.44 110 THR A CA 1
ATOM 727 C C . THR A 1 110 ? -9.394 6.756 18.837 1.00 94.44 110 THR A C 1
ATOM 729 O O . THR A 1 110 ? -10.380 6.745 19.556 1.00 94.44 110 THR A O 1
ATOM 732 N N . LEU A 1 111 ? -8.397 5.885 19.004 1.00 92.88 111 LEU A N 1
ATOM 733 C CA . LEU A 1 111 ? -8.372 4.870 20.065 1.00 92.88 111 LEU A CA 1
ATOM 734 C C . LEU A 1 111 ? -8.075 5.425 21.465 1.00 92.88 111 LEU A C 1
ATOM 736 O O . LEU A 1 111 ? -8.214 4.687 22.440 1.00 92.88 111 LEU A O 1
ATOM 740 N N . ARG A 1 112 ? -7.580 6.664 21.558 1.00 86.75 112 ARG A N 1
ATOM 741 C CA . ARG A 1 112 ? -7.262 7.341 22.825 1.00 86.75 112 ARG A CA 1
ATOM 742 C C . ARG A 1 112 ? -8.380 8.268 23.306 1.00 86.75 112 ARG A C 1
ATOM 744 O O . ARG A 1 112 ? -8.347 8.644 24.474 1.00 86.75 112 ARG A O 1
ATOM 751 N N . ALA A 1 113 ? -9.276 8.671 22.406 1.00 76.69 113 ALA A N 1
ATOM 752 C CA . ALA A 1 113 ? -10.450 9.491 22.695 1.00 76.69 113 ALA A CA 1
ATOM 753 C C . ALA A 1 113 ? -11.578 8.638 23.290 1.00 76.69 113 ALA A C 1
ATOM 755 O O . ALA A 1 113 ? -12.312 9.184 24.141 1.00 76.69 113 ALA A O 1
#